Protein AF-A0A164HG79-F1 (afdb_monomer)

Organism: NCBI:txid455432

pLDDT: mean 76.07, std 15.93, range [37.47, 93.75]

Secondary structure (DSSP, 8-state):
--EEEEEEES--SSSSEEEEEEEEEEEEETTEEEEEEEEEEEPP-SS---EEEEEEE-TTSPBPTTGGGS-SEEEE-S---SS-HHHHHHHHHHHHHHTTEEE--GGGS---------

Structure (mmCIF, N/CA/C/O backbone):
data_AF-A0A164HG79-F1
#
_entry.id   AF-A0A164HG79-F1
#
loop_
_atom_site.group_PDB
_atom_site.id
_atom_site.type_symbol
_atom_site.label_atom_id
_atom_site.label_alt_id
_atom_site.label_comp_id
_atom_site.label_asym_id
_atom_site.label_entity_id
_atom_site.label_seq_id
_atom_site.pdbx_PDB_ins_code
_atom_site.Cartn_x
_atom_site.Cartn_y
_atom_site.Cartn_z
_atom_site.occupancy
_atom_site.B_iso_or_equiv
_atom_site.auth_seq_id
_atom_site.auth_comp_id
_atom_site.auth_asym_id
_atom_site.auth_atom_id
_atom_site.pdbx_PDB_model_num
ATOM 1 N N . MET A 1 1 ? -7.857 -17.147 11.987 1.00 54.38 1 MET A N 1
ATOM 2 C CA . MET A 1 1 ? -8.438 -16.601 10.740 1.00 54.38 1 MET A CA 1
ATOM 3 C C . MET A 1 1 ? -7.352 -15.801 10.044 1.00 54.38 1 MET A C 1
ATOM 5 O O . MET A 1 1 ? -6.593 -15.145 10.745 1.00 54.38 1 MET A O 1
ATOM 9 N N . ALA A 1 2 ? -7.210 -15.900 8.721 1.00 65.44 2 ALA A N 1
ATOM 10 C CA . ALA A 1 2 ? -6.283 -15.032 7.994 1.00 65.44 2 ALA A CA 1
ATOM 11 C C . ALA A 1 2 ? -6.841 -13.601 7.999 1.00 65.44 2 ALA A C 1
ATOM 13 O O . ALA A 1 2 ? -8.026 -13.419 7.718 1.00 65.44 2 ALA A O 1
ATOM 14 N N . LYS A 1 3 ? -6.020 -12.602 8.339 1.00 88.56 3 LYS A N 1
ATOM 15 C CA . LYS A 1 3 ? -6.438 -11.196 8.275 1.00 88.56 3 LYS A CA 1
ATOM 16 C C . LYS A 1 3 ? -6.576 -10.802 6.810 1.00 88.56 3 LYS A C 1
ATOM 18 O O . LYS A 1 3 ? -5.730 -11.176 6.001 1.00 88.56 3 LYS A O 1
ATOM 23 N N . VAL A 1 4 ? -7.629 -10.078 6.453 1.00 91.19 4 VAL A N 1
ATOM 24 C CA . VAL A 1 4 ? -7.920 -9.723 5.054 1.00 91.19 4 VAL A CA 1
ATOM 25 C C . VAL A 1 4 ? -7.671 -8.237 4.834 1.00 91.19 4 VAL A C 1
ATOM 27 O O . VAL A 1 4 ? -7.981 -7.422 5.702 1.00 91.19 4 VAL A O 1
ATOM 30 N N . ALA A 1 5 ? -7.115 -7.892 3.678 1.00 91.75 5 ALA A N 1
ATOM 31 C CA . ALA A 1 5 ? -7.028 -6.523 3.190 1.00 91.75 5 ALA A CA 1
ATOM 32 C C . ALA A 1 5 ? -7.781 -6.406 1.859 1.00 91.75 5 ALA A C 1
ATOM 34 O O . ALA A 1 5 ? -7.612 -7.243 0.971 1.00 91.75 5 ALA A O 1
ATOM 35 N N . THR A 1 6 ? -8.605 -5.372 1.717 1.00 92.38 6 THR A N 1
ATOM 36 C CA . THR A 1 6 ? -9.418 -5.119 0.518 1.00 92.38 6 THR A CA 1
ATOM 37 C C . THR A 1 6 ? -9.050 -3.781 -0.091 1.00 92.38 6 THR A C 1
ATOM 39 O O . THR A 1 6 ? -8.822 -2.823 0.652 1.00 92.38 6 THR A O 1
ATOM 42 N N . VAL A 1 7 ? -9.040 -3.677 -1.420 1.00 93.00 7 VAL A N 1
ATOM 43 C CA . VAL A 1 7 ? -8.831 -2.379 -2.071 1.00 93.00 7 VAL A CA 1
ATOM 44 C C . VAL A 1 7 ? -9.957 -1.427 -1.669 1.00 93.00 7 VAL A C 1
ATOM 46 O O . VAL A 1 7 ? -11.133 -1.780 -1.697 1.00 93.00 7 VAL A O 1
ATOM 49 N N . HIS A 1 8 ? -9.572 -0.232 -1.238 1.00 92.25 8 HIS A N 1
ATOM 50 C CA . HIS A 1 8 ? -10.467 0.854 -0.863 1.00 92.25 8 HIS A CA 1
ATOM 51 C C . HIS A 1 8 ? -10.427 1.987 -1.891 1.00 92.25 8 HIS A C 1
ATOM 53 O O . HIS A 1 8 ? -11.472 2.511 -2.264 1.00 92.25 8 HIS A O 1
ATOM 59 N N . ILE A 1 9 ? -9.229 2.331 -2.377 1.00 90.94 9 ILE A N 1
ATOM 60 C CA . ILE A 1 9 ? -9.013 3.309 -3.449 1.00 90.94 9 ILE A CA 1
ATOM 61 C C . ILE A 1 9 ? -8.059 2.678 -4.466 1.00 90.94 9 ILE A C 1
ATOM 63 O O . ILE A 1 9 ? -6.910 2.377 -4.138 1.00 90.94 9 ILE A O 1
ATOM 67 N N . GLU A 1 10 ? -8.551 2.483 -5.691 1.00 88.31 10 GLU A N 1
ATOM 68 C CA . GLU A 1 10 ? -7.828 1.821 -6.792 1.00 88.31 10 GLU A CA 1
ATOM 69 C C . GLU A 1 10 ? -6.714 2.678 -7.400 1.00 88.31 10 GLU A C 1
ATOM 71 O O . GLU A 1 10 ? -5.719 2.148 -7.892 1.00 88.31 10 GLU A O 1
ATOM 76 N N . HIS A 1 11 ? -6.871 4.002 -7.378 1.00 84.06 11 HIS A N 1
ATOM 77 C CA . HIS A 1 11 ? -5.925 4.922 -7.995 1.00 84.06 11 HIS A CA 1
ATOM 78 C C . HIS A 1 11 ? -5.644 6.099 -7.076 1.00 84.06 11 HIS A C 1
ATOM 80 O O . HIS A 1 11 ? -6.549 6.828 -6.671 1.00 84.06 11 HIS A O 1
ATOM 86 N N . MET A 1 12 ? -4.366 6.301 -6.785 1.00 80.31 12 MET A N 1
ATOM 87 C CA . MET A 1 12 ? -3.874 7.457 -6.057 1.00 80.31 12 MET A CA 1
ATOM 88 C C . MET A 1 12 ? -2.947 8.295 -6.924 1.00 80.31 12 MET A C 1
ATOM 90 O O . MET A 1 12 ? -2.169 7.762 -7.709 1.00 80.31 12 MET A O 1
ATOM 94 N N . ASN A 1 13 ? -2.974 9.610 -6.713 1.00 71.94 13 ASN A N 1
ATOM 95 C CA . ASN A 1 13 ? -2.041 10.531 -7.353 1.00 71.94 13 ASN A CA 1
ATOM 96 C C . ASN A 1 13 ? -0.694 10.555 -6.601 1.00 71.94 13 ASN A C 1
ATOM 98 O O . ASN A 1 13 ? -0.329 11.546 -5.970 1.00 71.94 13 ASN A O 1
ATOM 102 N N . LEU A 1 14 ? 0.002 9.418 -6.606 1.00 71.69 14 LEU A N 1
ATOM 103 C CA . LEU A 1 14 ? 1.362 9.239 -6.095 1.00 71.69 14 LEU A CA 1
ATOM 104 C C . LEU A 1 14 ? 2.261 8.739 -7.231 1.00 71.69 14 LEU A C 1
ATOM 106 O O . LEU A 1 14 ? 1.779 8.169 -8.203 1.00 71.69 14 LEU A O 1
ATOM 110 N N . ILE A 1 15 ? 3.573 8.958 -7.119 1.00 67.38 15 ILE A N 1
ATOM 111 C CA . ILE A 1 15 ? 4.533 8.460 -8.114 1.00 67.38 15 ILE A CA 1
ATOM 112 C C . ILE A 1 15 ? 4.529 6.924 -8.096 1.00 67.38 15 ILE A C 1
ATOM 114 O O . ILE A 1 15 ? 4.747 6.320 -7.045 1.00 67.38 15 ILE A O 1
ATOM 118 N N . GLY A 1 16 ? 4.334 6.317 -9.270 1.00 73.69 16 GLY A N 1
ATOM 119 C CA . GLY A 1 16 ? 4.244 4.866 -9.445 1.00 73.69 16 GLY A CA 1
ATOM 120 C C . GLY A 1 16 ? 2.832 4.322 -9.216 1.00 73.69 16 GLY A C 1
ATOM 121 O O . GLY A 1 16 ? 1.851 5.061 -9.254 1.00 73.69 16 GLY A O 1
ATOM 122 N N . HIS A 1 17 ? 2.714 3.013 -8.987 1.00 83.50 17 HIS A N 1
ATOM 123 C CA . HIS A 1 17 ? 1.418 2.394 -8.701 1.00 83.50 17 HIS A CA 1
ATOM 124 C C . HIS A 1 17 ? 1.135 2.447 -7.204 1.00 83.50 17 HIS A C 1
ATOM 126 O O . HIS A 1 17 ? 1.857 1.845 -6.409 1.00 83.50 17 HIS A O 1
ATOM 132 N N . ALA A 1 18 ? 0.053 3.109 -6.810 1.00 88.88 18 ALA A N 1
ATOM 133 C CA . ALA A 1 18 ? -0.358 3.200 -5.417 1.00 88.88 18 ALA A CA 1
ATOM 134 C C . ALA A 1 18 ? -1.853 2.929 -5.254 1.00 88.88 18 ALA A C 1
ATOM 136 O O . ALA A 1 18 ? -2.677 3.468 -5.996 1.00 88.88 18 ALA A O 1
ATOM 137 N N . LYS A 1 19 ? -2.176 2.115 -4.247 1.00 91.44 19 LYS A N 1
ATOM 138 C CA . LYS A 1 19 ? -3.542 1.771 -3.845 1.00 91.44 19 LYS A CA 1
ATOM 139 C C . LYS A 1 19 ? -3.705 1.941 -2.348 1.00 91.44 19 LYS A C 1
ATOM 141 O O . LYS A 1 19 ? -2.773 1.669 -1.586 1.00 91.44 19 LYS A O 1
ATOM 146 N N . VAL A 1 20 ? -4.905 2.329 -1.929 1.00 92.25 20 VAL A N 1
ATOM 147 C CA . VAL A 1 20 ? -5.295 2.273 -0.517 1.00 92.25 20 VAL A CA 1
ATOM 148 C C . VAL A 1 20 ? -6.007 0.962 -0.271 1.00 92.25 20 VAL A C 1
ATOM 150 O O . VAL A 1 20 ? -6.951 0.624 -0.983 1.00 92.25 20 VAL A O 1
ATOM 153 N N . PHE A 1 21 ? -5.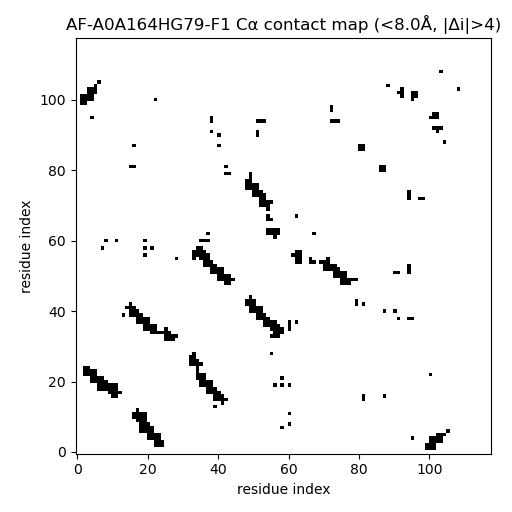593 0.255 0.769 1.00 92.75 21 PHE A N 1
ATOM 154 C CA . PHE A 1 21 ? -6.243 -0.945 1.260 1.00 92.75 21 PHE A CA 1
ATOM 155 C C . PHE A 1 21 ? -6.870 -0.667 2.615 1.00 92.75 21 PHE A C 1
ATOM 157 O O . PHE A 1 21 ? -6.243 -0.065 3.485 1.00 92.75 21 PHE A O 1
ATOM 164 N N . LYS A 1 22 ? -8.093 -1.150 2.805 1.00 93.75 22 LYS A N 1
ATOM 165 C CA . LYS A 1 22 ? -8.721 -1.270 4.115 1.00 93.75 22 LYS A CA 1
ATOM 166 C C . LYS A 1 22 ? -8.338 -2.612 4.722 1.00 93.75 22 LYS A C 1
ATOM 168 O O . LYS A 1 22 ? -8.435 -3.644 4.060 1.00 93.75 22 LYS A O 1
ATOM 173 N N . LEU A 1 23 ? -7.930 -2.599 5.980 1.00 91.88 23 LEU A N 1
ATOM 174 C CA . LEU A 1 23 ? -7.589 -3.789 6.744 1.00 91.88 23 LEU A CA 1
ATOM 175 C C . LEU A 1 23 ? -8.806 -4.241 7.555 1.00 91.88 23 LEU A C 1
ATOM 177 O O . LEU A 1 23 ? -9.469 -3.426 8.195 1.00 91.88 23 LEU A O 1
ATOM 181 N N . ALA A 1 24 ? -9.109 -5.540 7.527 1.00 91.00 24 ALA A N 1
ATOM 182 C CA . ALA A 1 24 ? -10.223 -6.114 8.287 1.00 91.00 24 ALA A CA 1
ATOM 183 C C . ALA A 1 24 ? -10.015 -5.992 9.805 1.00 91.00 24 ALA A C 1
ATOM 185 O O . ALA A 1 24 ? -10.965 -5.788 10.557 1.00 91.00 24 ALA A O 1
ATOM 186 N N . GLU A 1 25 ? -8.762 -6.086 10.238 1.00 91.38 25 GLU A N 1
ATOM 187 C CA . GLU A 1 25 ? -8.323 -5.773 11.592 1.00 91.38 25 GLU A CA 1
ATOM 188 C C . GLU A 1 25 ? -7.325 -4.617 11.498 1.00 91.38 25 GLU A C 1
ATOM 190 O O . GLU A 1 25 ? -6.473 -4.653 10.611 1.00 91.38 25 GLU A O 1
ATOM 195 N N . PRO A 1 26 ? -7.387 -3.596 12.366 1.00 89.12 26 PRO A N 1
ATOM 196 C CA . PRO A 1 26 ? -6.380 -2.546 12.365 1.00 89.12 26 PRO A CA 1
ATOM 197 C C . PRO A 1 26 ? -4.990 -3.108 12.692 1.00 89.12 26 PRO A C 1
ATOM 199 O O . PRO A 1 26 ? -4.849 -3.949 13.584 1.00 89.12 26 PRO A O 1
ATOM 202 N N . PHE A 1 27 ? -3.956 -2.623 12.005 1.00 85.88 27 PHE A N 1
ATOM 203 C CA . PHE A 1 27 ? -2.573 -2.868 12.416 1.00 85.88 27 PHE A CA 1
ATOM 204 C C . PHE A 1 27 ? -2.108 -1.758 13.358 1.00 85.88 27 PHE A C 1
ATOM 206 O O . PHE A 1 27 ? -2.508 -0.605 13.200 1.00 85.88 27 PHE A O 1
ATOM 213 N N . ASP A 1 28 ? -1.298 -2.108 14.353 1.00 84.69 28 ASP A N 1
ATOM 214 C CA . ASP A 1 28 ? -0.743 -1.124 15.278 1.00 84.69 28 ASP A CA 1
ATOM 215 C C . ASP A 1 28 ? 0.421 -0.371 14.625 1.00 84.69 28 ASP A C 1
ATOM 217 O O . ASP A 1 28 ? 1.338 -0.976 14.064 1.00 84.69 28 ASP A O 1
ATOM 221 N N . VAL A 1 29 ? 0.365 0.954 14.703 1.00 81.81 29 VAL A N 1
ATOM 222 C CA . VAL A 1 29 ? 1.411 1.871 14.259 1.00 81.81 29 VAL A CA 1
ATOM 223 C C . VAL A 1 29 ? 1.791 2.728 15.446 1.00 81.81 29 VAL A C 1
ATOM 225 O O . VAL A 1 29 ? 1.075 3.670 15.778 1.00 81.81 29 VAL A O 1
ATOM 228 N N . ASP A 1 30 ? 2.917 2.418 16.084 1.00 78.94 30 ASP A N 1
ATOM 229 C CA . ASP A 1 30 ? 3.422 3.191 17.222 1.00 78.94 30 ASP A CA 1
ATOM 230 C C . ASP A 1 30 ? 2.356 3.384 18.335 1.00 78.94 30 ASP A C 1
ATOM 232 O O . ASP A 1 30 ? 2.253 4.456 18.933 1.00 78.94 30 ASP A O 1
ATOM 236 N N . GLY A 1 31 ? 1.535 2.358 18.605 1.00 81.31 31 GLY A N 1
ATOM 237 C CA . GLY A 1 31 ? 0.454 2.403 19.595 1.00 81.31 31 GLY A CA 1
ATOM 238 C C . GLY A 1 31 ? -0.874 2.979 19.090 1.00 81.31 31 GLY A C 1
ATOM 239 O O . GLY A 1 31 ? -1.779 3.209 19.897 1.00 81.31 31 GLY A O 1
ATOM 240 N N . GLN A 1 32 ? -1.005 3.256 17.788 1.00 83.00 32 GLN A N 1
ATOM 241 C CA . GLN A 1 32 ? -2.251 3.717 17.174 1.00 83.00 32 GLN A CA 1
ATOM 242 C C . GLN A 1 32 ? -2.827 2.673 16.208 1.00 83.00 32 GLN A C 1
ATOM 244 O O . GLN A 1 32 ? -2.131 2.239 15.287 1.00 83.00 32 GLN A O 1
ATOM 249 N N . PRO A 1 33 ? -4.113 2.297 16.349 1.00 88.38 33 PRO A N 1
ATOM 250 C CA . PRO A 1 33 ? -4.750 1.374 15.423 1.00 88.38 33 PRO A CA 1
ATOM 251 C C . PRO A 1 33 ? -4.972 2.052 14.071 1.00 88.38 33 PRO A C 1
ATOM 253 O O . PRO A 1 33 ? -5.665 3.064 13.962 1.00 88.38 33 PRO A O 1
ATOM 256 N N . CYS A 1 34 ? -4.428 1.456 13.018 1.00 89.44 34 CYS A N 1
ATOM 257 C CA . CYS A 1 34 ? -4.543 1.952 11.660 1.00 89.44 34 CYS A CA 1
ATOM 258 C C . CYS A 1 34 ? -5.345 0.965 10.804 1.00 89.44 34 CYS A C 1
ATOM 260 O O . CYS A 1 34 ? -4.979 -0.197 10.649 1.00 89.44 34 CYS A O 1
ATOM 262 N N . SER A 1 35 ? -6.481 1.421 10.272 1.00 93.00 35 SER A N 1
ATOM 263 C CA . SER A 1 35 ? -7.398 0.581 9.479 1.00 93.00 35 SER A CA 1
ATOM 264 C C . SER A 1 35 ? -7.157 0.674 7.975 1.00 93.00 35 SER A C 1
ATOM 266 O O . SER A 1 35 ? -7.767 -0.078 7.219 1.00 93.00 35 SER A O 1
ATOM 268 N N . TYR A 1 36 ? -6.303 1.597 7.532 1.00 92.56 36 TYR A N 1
ATOM 269 C CA . TYR A 1 36 ? -6.041 1.833 6.120 1.00 92.56 36 TYR A CA 1
ATOM 270 C C . TYR A 1 36 ? -4.547 1.950 5.871 1.00 92.56 36 TYR A C 1
ATOM 272 O O . TYR A 1 36 ? -3.821 2.579 6.635 1.00 92.56 36 TYR A O 1
ATOM 280 N N . VAL A 1 37 ? -4.085 1.369 4.774 1.00 91.56 37 VAL A N 1
ATOM 281 C CA . VAL A 1 37 ? -2.695 1.483 4.342 1.00 91.56 37 VAL A CA 1
ATOM 282 C C . VAL A 1 37 ? -2.621 1.857 2.883 1.00 91.56 37 VAL A C 1
ATOM 284 O O . VAL A 1 37 ? -3.402 1.371 2.072 1.00 91.56 37 VAL A O 1
ATOM 287 N N . ILE A 1 38 ? -1.642 2.679 2.540 1.00 91.06 38 ILE A N 1
ATOM 288 C CA . ILE A 1 38 ? -1.217 2.849 1.157 1.00 91.06 38 ILE A CA 1
ATOM 289 C C . ILE A 1 38 ? -0.142 1.811 0.900 1.00 91.06 38 ILE A C 1
ATOM 291 O O . ILE A 1 38 ? 0.875 1.809 1.594 1.00 91.06 38 ILE A O 1
ATOM 295 N N . VAL A 1 39 ? -0.340 0.971 -0.111 1.00 90.19 39 VAL A N 1
ATOM 296 C CA . VAL A 1 39 ? 0.767 0.222 -0.702 1.00 90.19 39 VAL A CA 1
ATOM 297 C C . VAL A 1 39 ? 1.165 0.941 -1.976 1.00 90.19 39 VAL A C 1
ATOM 299 O O . VAL A 1 39 ? 0.336 1.134 -2.866 1.00 90.19 39 VAL A O 1
ATOM 302 N N . TRP A 1 40 ? 2.423 1.360 -2.048 1.00 87.69 40 TRP A N 1
ATOM 303 C CA . TRP A 1 40 ? 2.972 2.048 -3.209 1.00 87.69 40 TRP A CA 1
ATOM 304 C C . TRP A 1 40 ? 4.136 1.258 -3.792 1.00 87.69 40 TRP A C 1
ATOM 306 O O . TRP A 1 40 ? 4.877 0.599 -3.063 1.00 87.69 40 TRP A O 1
ATOM 316 N N . ILE A 1 41 ? 4.310 1.357 -5.104 1.00 86.31 41 ILE A N 1
ATOM 317 C CA . ILE A 1 41 ? 5.423 0.754 -5.823 1.00 86.31 41 ILE A CA 1
ATOM 318 C C . ILE A 1 41 ? 6.249 1.882 -6.425 1.00 86.31 41 ILE A C 1
ATOM 320 O O . ILE A 1 41 ? 5.779 2.614 -7.293 1.00 86.31 41 ILE A O 1
ATOM 324 N N . THR A 1 42 ? 7.472 2.045 -5.931 1.00 81.69 42 THR A N 1
ATOM 325 C CA . THR A 1 42 ? 8.452 2.975 -6.488 1.00 81.69 42 THR A CA 1
ATOM 326 C C . THR A 1 42 ? 9.239 2.259 -7.590 1.00 81.69 42 THR A C 1
ATOM 328 O O . THR A 1 42 ? 9.802 1.194 -7.315 1.00 81.69 42 THR A O 1
ATOM 331 N N . PRO A 1 43 ? 9.291 2.813 -8.815 1.00 77.19 43 PRO A N 1
ATOM 332 C CA . PRO A 1 43 ? 10.140 2.297 -9.886 1.00 77.19 43 PRO A CA 1
ATOM 333 C C . PRO A 1 43 ? 11.616 2.257 -9.486 1.00 77.19 43 PRO A C 1
ATOM 335 O O . PRO A 1 43 ? 12.046 3.009 -8.612 1.00 77.19 43 PRO A O 1
ATOM 338 N N . ALA A 1 44 ? 12.403 1.425 -10.168 1.00 77.25 44 ALA A N 1
ATOM 339 C CA . ALA A 1 44 ? 13.854 1.508 -10.060 1.00 77.25 44 ALA A CA 1
ATOM 340 C C . ALA A 1 44 ? 14.351 2.838 -10.651 1.00 77.25 44 ALA A C 1
ATOM 342 O O . ALA A 1 44 ? 13.834 3.307 -11.668 1.00 77.25 44 ALA A O 1
ATOM 343 N N . ASP A 1 45 ? 15.376 3.417 -10.036 1.00 76.62 45 ASP A N 1
ATOM 344 C CA . ASP A 1 45 ? 16.118 4.558 -10.561 1.00 76.62 45 ASP A CA 1
ATOM 345 C C . ASP A 1 45 ? 17.628 4.249 -10.608 1.00 76.62 45 ASP A C 1
ATOM 347 O O . ASP A 1 45 ? 18.058 3.123 -10.362 1.00 76.62 45 ASP A O 1
ATOM 351 N N . HIS A 1 46 ? 18.457 5.234 -10.966 1.00 72.12 46 HIS A N 1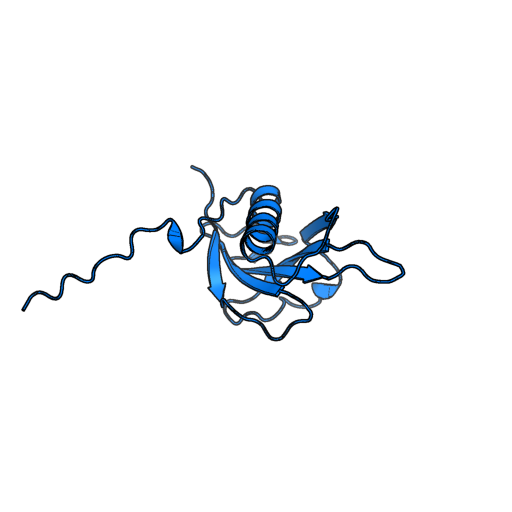
ATOM 352 C CA . HIS A 1 46 ? 19.906 5.034 -11.123 1.00 72.12 46 HIS A CA 1
ATOM 353 C C . HIS A 1 46 ? 20.625 4.604 -9.830 1.00 72.12 46 HIS A C 1
ATOM 355 O O . HIS A 1 46 ? 21.736 4.081 -9.900 1.00 72.12 46 HIS A O 1
ATOM 361 N N . PHE A 1 47 ? 20.025 4.835 -8.661 1.00 78.56 47 PHE A N 1
ATOM 362 C CA . PHE A 1 47 ? 20.633 4.592 -7.353 1.00 78.56 47 PHE A CA 1
ATOM 363 C C . PHE A 1 47 ? 19.800 3.665 -6.460 1.00 78.56 47 PHE A C 1
ATOM 365 O O . PHE A 1 47 ? 20.240 3.326 -5.360 1.00 78.56 47 PHE A O 1
ATOM 372 N N . GLN A 1 48 ? 18.602 3.273 -6.893 1.00 72.81 48 GLN A N 1
ATOM 373 C CA . GLN A 1 48 ? 17.646 2.515 -6.099 1.00 72.81 48 GLN A CA 1
ATOM 374 C C . GLN A 1 48 ? 16.981 1.430 -6.938 1.00 72.81 48 GLN A C 1
ATOM 376 O O . GLN A 1 48 ? 16.420 1.684 -8.000 1.00 72.81 48 GLN A O 1
ATOM 381 N N . ASN A 1 49 ? 16.976 0.210 -6.404 1.00 77.75 49 ASN A N 1
ATOM 382 C CA . ASN A 1 49 ? 16.125 -0.848 -6.933 1.00 77.75 49 ASN A CA 1
ATOM 383 C C . ASN A 1 49 ? 14.654 -0.485 -6.726 1.00 77.75 49 ASN A C 1
ATOM 385 O O . ASN A 1 49 ? 14.301 0.197 -5.755 1.00 77.75 49 ASN A O 1
ATOM 389 N N . ALA A 1 50 ? 13.804 -1.011 -7.604 1.00 79.94 50 ALA A N 1
ATOM 390 C CA . ALA A 1 50 ? 12.364 -0.911 -7.455 1.00 79.94 50 ALA A CA 1
ATOM 391 C C . ALA A 1 50 ? 11.913 -1.492 -6.113 1.00 79.94 50 ALA A C 1
ATOM 393 O O . ALA A 1 50 ? 12.522 -2.424 -5.582 1.00 79.94 50 ALA A O 1
ATOM 394 N N . GLN A 1 51 ? 10.858 -0.917 -5.547 1.00 83.81 51 GLN A N 1
ATOM 395 C CA . GLN A 1 51 ? 10.461 -1.179 -4.170 1.00 83.81 51 GLN A CA 1
ATOM 396 C C . GLN A 1 51 ? 8.949 -1.118 -3.998 1.00 83.81 51 GLN A C 1
ATOM 398 O O . GLN A 1 51 ? 8.318 -0.165 -4.445 1.00 83.81 51 GLN A O 1
ATOM 403 N N . ALA A 1 52 ? 8.384 -2.076 -3.265 1.00 86.19 52 ALA A N 1
ATOM 404 C CA . ALA A 1 52 ? 7.036 -1.969 -2.718 1.00 86.19 52 ALA A CA 1
ATOM 405 C C . ALA A 1 52 ? 7.117 -1.512 -1.255 1.00 86.19 52 ALA A C 1
ATOM 407 O O . ALA A 1 52 ? 7.871 -2.086 -0.467 1.00 86.19 52 ALA A O 1
ATOM 408 N N . GLY A 1 53 ? 6.364 -0.475 -0.894 1.00 86.06 53 GLY A N 1
ATOM 409 C CA . GLY A 1 53 ? 6.331 0.100 0.448 1.00 86.06 53 GLY A CA 1
ATOM 410 C C . GLY A 1 53 ? 4.916 0.203 1.000 1.00 86.06 53 GLY A C 1
ATOM 411 O O . GLY A 1 53 ? 3.959 0.335 0.237 1.00 86.06 53 GLY A O 1
ATOM 412 N N . VAL A 1 54 ? 4.789 0.174 2.331 1.00 87.88 54 VAL A N 1
ATOM 413 C CA . VAL A 1 54 ? 3.505 0.371 3.022 1.00 87.88 54 VAL A CA 1
ATOM 414 C C . VAL A 1 54 ? 3.550 1.581 3.963 1.00 87.88 54 VAL A C 1
ATOM 416 O O . VAL A 1 54 ? 4.472 1.690 4.778 1.00 87.88 54 VAL A O 1
ATOM 419 N N . ILE A 1 55 ? 2.567 2.490 3.861 1.00 87.44 55 ILE A N 1
ATOM 420 C CA . ILE A 1 55 ? 2.364 3.619 4.798 1.00 87.44 55 ILE A CA 1
ATOM 421 C C . ILE A 1 55 ? 1.008 3.492 5.484 1.00 87.44 55 ILE A C 1
ATOM 423 O O . ILE A 1 55 ? 0.013 3.241 4.801 1.00 87.44 55 ILE A O 1
ATOM 4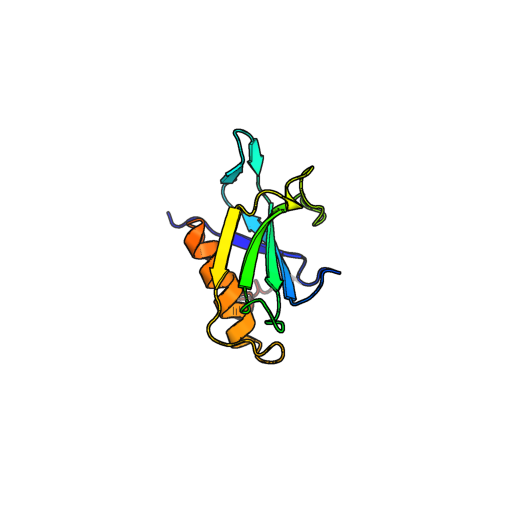27 N N . PRO A 1 56 ? 0.937 3.767 6.794 1.00 88.81 56 PRO A N 1
ATOM 428 C CA . PRO A 1 56 ? -0.312 4.109 7.463 1.00 88.81 56 PRO A CA 1
ATOM 429 C C . PRO A 1 56 ? -1.068 5.235 6.739 1.00 88.81 56 PRO A C 1
ATOM 431 O O . PRO A 1 56 ? -0.496 6.280 6.411 1.00 88.81 56 PRO A O 1
ATOM 434 N N . ALA A 1 57 ? -2.366 5.054 6.529 1.00 89.12 57 ALA A N 1
ATOM 435 C CA . ALA A 1 57 ? -3.202 6.016 5.827 1.00 89.12 57 ALA A CA 1
ATOM 436 C C . ALA A 1 57 ? -4.543 6.243 6.524 1.00 89.12 57 ALA A C 1
ATOM 438 O O . ALA A 1 57 ? -4.982 5.470 7.376 1.00 89.12 57 ALA A O 1
ATOM 439 N N . THR A 1 58 ? -5.197 7.337 6.158 1.00 88.50 58 THR A N 1
ATOM 440 C CA . THR A 1 58 ? -6.612 7.562 6.437 1.00 88.50 58 THR A CA 1
ATOM 441 C C . THR A 1 58 ? -7.470 6.863 5.382 1.00 88.50 58 THR A C 1
ATOM 443 O O . THR A 1 58 ? -6.973 6.440 4.336 1.00 88.50 58 THR A O 1
ATOM 446 N N . GLU A 1 59 ? -8.779 6.791 5.623 1.00 88.25 59 GLU A N 1
ATOM 447 C CA . GLU A 1 59 ? -9.750 6.308 4.628 1.00 88.25 59 GLU A CA 1
ATOM 448 C C . GLU A 1 59 ? -9.675 7.089 3.302 1.00 88.25 59 GLU A C 1
ATOM 450 O O . GLU A 1 59 ? -9.831 6.527 2.229 1.00 88.25 59 GLU A O 1
ATOM 455 N N . TRP A 1 60 ? -9.312 8.371 3.353 1.00 87.00 60 TRP A N 1
ATOM 456 C CA . TRP A 1 60 ? -9.204 9.240 2.179 1.00 87.00 60 TRP A CA 1
ATOM 457 C C . TRP A 1 60 ? -7.900 9.055 1.386 1.00 87.00 60 TRP A C 1
ATOM 459 O O . TRP A 1 60 ? -7.660 9.780 0.423 1.00 87.00 60 TRP A O 1
ATOM 469 N N . GLY A 1 61 ? -7.026 8.131 1.800 1.00 79.06 61 GLY A N 1
ATOM 470 C CA . GLY A 1 61 ? -5.704 7.954 1.197 1.00 79.06 61 GLY A CA 1
ATOM 471 C C . GLY A 1 61 ? -4.699 9.039 1.584 1.00 79.06 61 GLY A C 1
ATOM 472 O O . GLY A 1 61 ? -3.665 9.187 0.937 1.00 79.06 61 GLY A O 1
ATOM 473 N N . THR A 1 62 ? -4.961 9.801 2.648 1.00 82.69 62 THR A N 1
ATOM 474 C CA . THR A 1 62 ? -3.969 10.728 3.201 1.00 82.69 62 THR A CA 1
ATOM 475 C C . THR A 1 62 ? -3.008 9.952 4.087 1.00 82.69 62 THR A C 1
ATOM 477 O O . THR A 1 62 ? -3.437 9.186 4.948 1.00 82.69 62 THR A O 1
ATOM 480 N N . VAL A 1 63 ? -1.703 10.170 3.922 1.00 80.38 63 VAL A N 1
ATOM 481 C CA . VAL A 1 63 ? -0.697 9.619 4.838 1.00 80.38 63 VAL A CA 1
ATOM 482 C C . VAL A 1 63 ? -0.980 10.117 6.256 1.00 80.38 63 VAL A C 1
ATOM 484 O O . VAL A 1 63 ? -1.071 11.326 6.483 1.00 80.38 63 VAL A O 1
ATOM 487 N N . LEU A 1 64 ? -1.111 9.198 7.215 1.00 66.56 64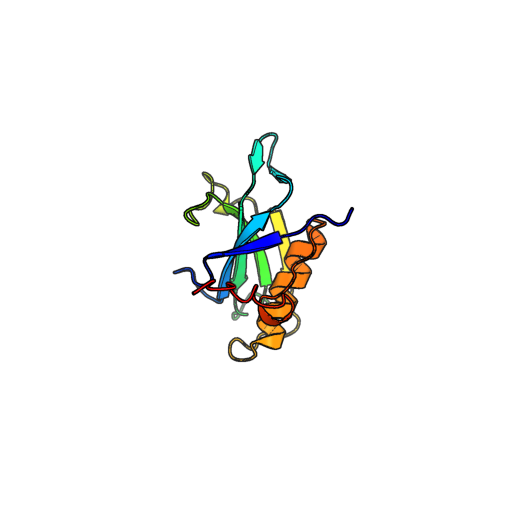 LEU A N 1
ATOM 488 C CA . LEU A 1 64 ? -1.221 9.573 8.625 1.00 66.56 64 LEU A CA 1
ATOM 489 C C . LEU A 1 64 ? 0.069 10.304 9.048 1.00 66.56 64 LEU A C 1
ATOM 491 O O . LEU A 1 64 ? 1.161 9.974 8.586 1.00 66.56 64 LEU A O 1
ATOM 49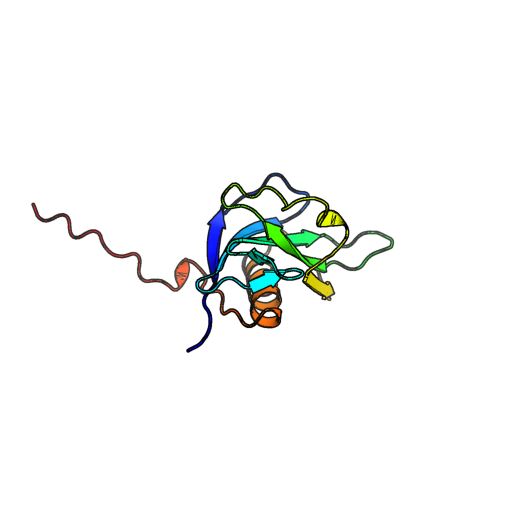5 N N . GLY A 1 65 ? -0.066 11.353 9.865 1.00 55.06 65 GLY A N 1
ATOM 496 C CA . GLY A 1 65 ? 0.923 12.427 10.054 1.00 55.06 65 GLY A CA 1
ATOM 497 C C . GLY A 1 65 ? 2.403 12.015 10.098 1.00 55.06 65 GLY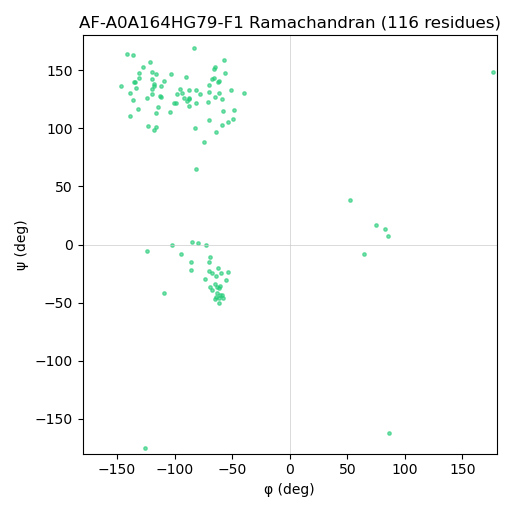 A C 1
ATOM 498 O O . GLY A 1 65 ? 2.796 11.117 10.825 1.00 55.06 65 GLY A O 1
ATOM 499 N N . GLY A 1 66 ? 3.261 12.693 9.324 1.00 53.97 66 GLY A N 1
ATOM 500 C CA . GLY A 1 66 ? 4.726 12.528 9.369 1.00 53.97 66 GLY A CA 1
ATOM 501 C C . GLY A 1 66 ? 5.284 11.149 8.964 1.00 53.97 66 GLY A C 1
ATOM 502 O O . GLY A 1 66 ? 6.500 11.023 8.786 1.00 53.97 66 GLY A O 1
ATOM 503 N N . HIS A 1 67 ? 4.436 10.133 8.756 1.00 54.47 67 HIS A N 1
ATOM 504 C CA . HIS A 1 67 ? 4.834 8.741 8.518 1.00 54.47 67 HIS A CA 1
ATOM 505 C C . HIS A 1 67 ? 5.444 8.480 7.132 1.00 54.47 67 HIS A C 1
ATOM 507 O O . HIS A 1 67 ? 5.952 7.390 6.896 1.00 54.47 67 HIS A O 1
ATOM 513 N N . LEU A 1 68 ? 5.571 9.493 6.262 1.00 51.62 68 LEU A N 1
ATOM 514 C CA . LEU A 1 68 ? 6.475 9.419 5.099 1.00 51.62 68 LEU A CA 1
ATOM 515 C C . LEU A 1 68 ? 7.921 9.054 5.504 1.00 51.62 68 LEU A C 1
ATOM 517 O O . LEU A 1 68 ? 8.672 8.516 4.693 1.00 51.62 68 LEU A O 1
ATOM 521 N N . ARG A 1 69 ? 8.309 9.324 6.762 1.00 48.38 69 ARG A N 1
ATOM 522 C CA . ARG A 1 69 ? 9.628 8.984 7.322 1.00 48.38 69 ARG A CA 1
ATOM 523 C C . ARG A 1 69 ? 9.730 7.563 7.891 1.00 48.38 69 ARG A C 1
ATOM 525 O O . ARG A 1 69 ? 10.843 7.061 8.013 1.00 48.38 69 ARG A O 1
ATOM 532 N N . ARG A 1 70 ? 8.612 6.924 8.259 1.00 48.50 70 ARG A N 1
ATOM 533 C CA . ARG A 1 70 ? 8.571 5.574 8.853 1.00 48.50 70 ARG A CA 1
ATOM 534 C C . ARG A 1 70 ? 7.784 4.649 7.933 1.00 48.50 70 ARG A C 1
ATOM 536 O O . ARG A 1 70 ? 6.559 4.643 7.941 1.00 48.50 70 ARG A O 1
ATOM 543 N N . ARG A 1 71 ? 8.509 3.883 7.120 1.00 60.78 71 ARG A N 1
ATOM 544 C CA . ARG A 1 71 ? 7.930 2.903 6.194 1.00 60.78 71 ARG A CA 1
ATOM 545 C C . ARG A 1 71 ? 7.623 1.633 6.993 1.00 60.78 71 ARG A C 1
ATOM 547 O O . ARG A 1 71 ? 8.536 1.087 7.605 1.00 60.78 71 ARG A O 1
ATOM 554 N N . ALA A 1 72 ? 6.365 1.187 7.015 1.00 56.94 72 ALA A N 1
ATOM 555 C CA . ALA A 1 72 ? 5.933 0.026 7.812 1.00 56.94 72 ALA A CA 1
ATOM 556 C C . ALA A 1 72 ? 6.491 -1.310 7.278 1.00 56.94 72 ALA A C 1
ATOM 558 O O . ALA A 1 72 ? 6.431 -2.339 7.942 1.00 56.94 72 ALA A O 1
ATOM 559 N N . GLY A 1 73 ? 7.071 -1.279 6.084 1.00 61.66 73 GLY A N 1
ATOM 560 C CA . GLY A 1 73 ? 7.780 -2.377 5.457 1.00 61.66 73 GLY A CA 1
ATOM 561 C C . GLY A 1 73 ? 8.211 -1.947 4.065 1.00 61.66 73 GLY A C 1
ATOM 562 O O . GLY A 1 73 ? 7.543 -1.120 3.435 1.00 61.66 73 GLY A O 1
ATOM 563 N N . MET A 1 74 ? 9.342 -2.474 3.608 1.00 64.94 74 MET A N 1
ATOM 564 C CA . MET A 1 74 ? 9.787 -2.333 2.230 1.00 64.94 74 MET A CA 1
ATOM 565 C C . MET A 1 74 ? 10.288 -3.664 1.713 1.00 64.94 74 MET A C 1
ATOM 567 O O . MET A 1 74 ? 11.007 -4.376 2.415 1.00 64.94 74 MET A O 1
ATOM 571 N N . THR A 1 75 ? 9.956 -3.963 0.468 1.00 71.81 75 THR A N 1
ATOM 572 C CA . THR A 1 75 ? 10.481 -5.128 -0.236 1.00 71.81 75 THR A CA 1
ATOM 573 C C . THR A 1 75 ? 11.143 -4.653 -1.513 1.00 71.81 75 THR A C 1
ATOM 575 O O . THR A 1 75 ? 10.521 -3.931 -2.293 1.00 71.81 75 THR A O 1
ATOM 578 N N . LEU A 1 76 ? 12.409 -5.033 -1.698 1.00 73.38 76 LEU A N 1
ATOM 579 C CA . LEU A 1 76 ? 13.102 -4.838 -2.965 1.00 73.38 76 LEU A CA 1
ATOM 580 C C . LEU A 1 76 ? 12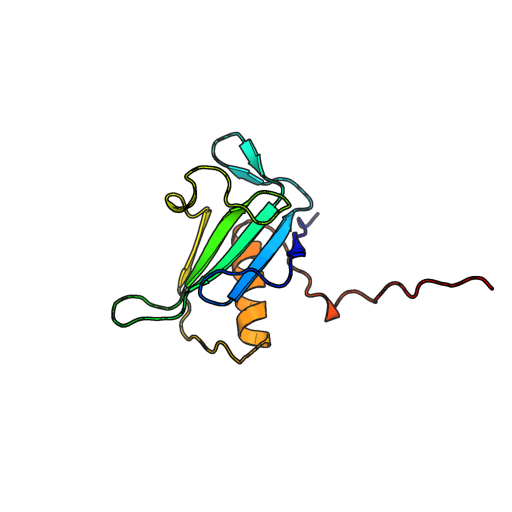.466 -5.737 -4.024 1.00 73.38 76 LEU A C 1
ATOM 582 O O . LEU A 1 76 ? 12.082 -6.870 -3.740 1.00 73.38 76 LEU A O 1
ATOM 586 N N . LEU A 1 77 ? 12.369 -5.209 -5.230 1.00 72.56 77 LEU A N 1
ATOM 587 C CA . LEU A 1 77 ? 11.814 -5.875 -6.389 1.00 72.56 77 LEU A CA 1
ATOM 588 C C . LEU A 1 77 ? 12.949 -6.140 -7.384 1.00 72.56 77 LEU A C 1
ATOM 590 O O . LEU A 1 77 ? 13.680 -5.217 -7.742 1.00 72.56 77 LEU A O 1
ATOM 594 N N . ASP A 1 78 ? 13.095 -7.394 -7.820 1.00 64.62 78 ASP A N 1
ATOM 595 C CA . ASP A 1 78 ? 14.168 -7.814 -8.739 1.00 64.62 78 ASP A CA 1
ATOM 596 C C . ASP A 1 78 ? 13.976 -7.269 -10.166 1.00 64.62 78 ASP A C 1
ATOM 598 O O . ASP A 1 78 ? 14.931 -7.131 -10.928 1.00 64.62 78 ASP A O 1
ATOM 602 N N . CYS A 1 79 ? 12.742 -6.921 -10.531 1.00 62.16 79 CYS A N 1
ATOM 603 C CA . CYS A 1 79 ? 12.400 -6.237 -11.773 1.00 62.16 79 CYS A CA 1
ATOM 604 C C . CYS A 1 79 ? 11.287 -5.205 -11.529 1.00 62.16 79 CYS A C 1
ATOM 606 O O . CYS A 1 79 ? 10.635 -5.210 -10.488 1.00 62.16 79 CYS A O 1
ATOM 608 N N . TYR A 1 80 ? 11.062 -4.274 -12.453 1.00 65.88 80 TYR A N 1
ATOM 609 C CA . TYR A 1 80 ? 9.879 -3.412 -12.422 1.00 65.88 80 TYR A CA 1
ATOM 610 C C . TYR A 1 80 ? 9.340 -3.260 -13.830 1.00 65.88 80 TYR A C 1
ATOM 612 O O . TYR A 1 80 ? 9.972 -2.628 -14.673 1.00 65.88 80 TYR A O 1
ATOM 620 N N . ASP A 1 81 ? 8.180 -3.864 -14.055 1.00 72.12 81 ASP A N 1
ATOM 621 C CA . ASP A 1 81 ? 7.376 -3.669 -15.249 1.00 72.12 81 ASP A CA 1
ATOM 622 C C . ASP A 1 81 ? 6.048 -3.021 -14.813 1.00 72.12 81 ASP A C 1
ATOM 624 O O . ASP A 1 81 ? 5.206 -3.710 -14.229 1.00 72.12 81 ASP A O 1
ATOM 628 N N . PRO A 1 82 ? 5.884 -1.696 -14.996 1.00 68.06 82 PRO A N 1
ATOM 629 C CA . PRO A 1 82 ? 4.671 -0.981 -14.594 1.00 68.06 82 PRO A CA 1
ATOM 630 C C . PRO A 1 82 ? 3.445 -1.374 -15.427 1.00 68.06 82 PRO A C 1
ATOM 632 O O . PRO A 1 82 ? 2.313 -1.254 -14.961 1.00 68.06 82 PRO A O 1
ATOM 635 N N . ASP A 1 83 ? 3.656 -1.855 -16.650 1.00 77.06 83 ASP A N 1
ATOM 636 C CA . ASP A 1 83 ? 2.570 -2.185 -17.570 1.00 77.06 83 ASP A CA 1
ATOM 637 C C . ASP A 1 83 ? 2.053 -3.616 -17.336 1.00 77.06 83 ASP A C 1
ATOM 639 O O . ASP A 1 83 ? 0.943 -3.977 -17.741 1.00 77.06 83 ASP A O 1
ATOM 643 N N . ASN A 1 84 ? 2.818 -4.433 -16.606 1.00 82.94 84 ASN A N 1
ATOM 644 C CA . ASN A 1 84 ? 2.424 -5.775 -16.211 1.00 82.94 84 ASN A CA 1
ATOM 645 C C . ASN A 1 84 ? 1.532 -5.756 -14.959 1.00 82.94 84 ASN A C 1
ATOM 647 O O . ASN A 1 84 ? 1.986 -5.690 -13.814 1.00 82.94 84 ASN A O 1
ATOM 651 N N . THR A 1 85 ? 0.225 -5.875 -15.190 1.00 80.12 85 THR A N 1
ATOM 652 C CA . THR A 1 85 ? -0.794 -5.851 -14.130 1.00 80.12 85 THR A CA 1
ATOM 653 C C . THR A 1 85 ? -0.630 -6.992 -13.116 1.00 80.12 85 THR A C 1
ATOM 655 O O . THR A 1 85 ? -0.811 -6.769 -11.917 1.00 80.12 85 THR A O 1
ATOM 658 N N . ASP A 1 86 ? -0.239 -8.193 -13.554 1.00 79.81 86 ASP A N 1
ATOM 659 C CA . ASP A 1 86 ? -0.034 -9.342 -12.659 1.00 79.81 86 ASP A CA 1
ATOM 660 C C . ASP A 1 86 ? 1.163 -9.116 -11.736 1.00 79.81 86 ASP A C 1
ATOM 662 O O . ASP A 1 86 ? 1.106 -9.412 -10.540 1.00 79.81 86 ASP A O 1
ATOM 666 N N . TYR A 1 87 ? 2.228 -8.522 -12.276 1.00 80.62 87 TYR A N 1
ATOM 667 C CA . TYR A 1 87 ? 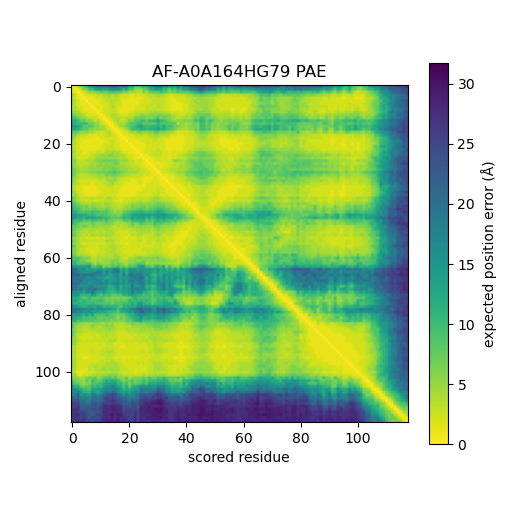3.404 -8.139 -11.509 1.00 80.62 87 TYR A CA 1
ATOM 668 C C . TYR A 1 87 ? 3.064 -7.114 -10.418 1.00 80.62 87 TYR A C 1
ATOM 670 O O . TYR A 1 87 ? 3.377 -7.310 -9.238 1.00 80.62 87 TYR A O 1
ATOM 678 N N . VAL A 1 88 ? 2.357 -6.045 -10.796 1.00 82.19 88 VAL A N 1
ATOM 679 C CA . VAL A 1 88 ? 1.893 -4.994 -9.880 1.00 82.19 88 VAL A CA 1
ATOM 680 C C . VAL A 1 88 ? 0.986 -5.576 -8.785 1.00 82.19 88 VAL A C 1
ATOM 682 O O . VAL A 1 88 ? 1.174 -5.285 -7.601 1.00 82.19 88 VAL A O 1
ATOM 685 N N . ASN A 1 89 ? 0.054 -6.466 -9.141 1.00 85.38 89 ASN A N 1
ATOM 686 C CA . ASN A 1 89 ? -0.798 -7.160 -8.173 1.00 85.38 89 ASN A CA 1
ATOM 687 C C . ASN A 1 89 ? 0.004 -8.066 -7.226 1.00 85.38 89 ASN A C 1
ATOM 689 O O . ASN A 1 89 ? -0.238 -8.051 -6.016 1.00 85.38 89 ASN A O 1
ATOM 693 N N . GLY A 1 90 ? 0.995 -8.800 -7.737 1.00 84.81 90 GLY A N 1
ATOM 694 C CA . GLY A 1 90 ? 1.899 -9.622 -6.930 1.00 84.81 90 GLY A CA 1
ATOM 695 C C . GLY A 1 90 ? 2.699 -8.809 -5.905 1.00 84.81 90 GLY A C 1
ATOM 696 O O . GLY A 1 90 ? 2.885 -9.251 -4.765 1.00 84.81 90 GLY A O 1
ATOM 697 N N . CYS A 1 91 ? 3.100 -7.585 -6.260 1.00 86.06 91 CYS A N 1
ATOM 698 C CA . CYS A 1 91 ? 3.749 -6.650 -5.340 1.00 86.06 91 CYS A CA 1
ATOM 699 C C . CYS A 1 91 ? 2.813 -6.237 -4.192 1.00 86.06 91 CYS A C 1
ATOM 701 O O . CYS A 1 91 ? 3.215 -6.282 -3.026 1.00 86.06 91 CYS A O 1
ATOM 703 N N . TYR A 1 92 ? 1.549 -5.909 -4.493 1.00 88.56 92 TYR A N 1
ATOM 704 C CA . TYR A 1 92 ? 0.545 -5.606 -3.466 1.00 88.56 92 TYR A CA 1
ATOM 705 C C . TYR A 1 92 ? 0.291 -6.789 -2.533 1.00 88.56 92 TYR A C 1
ATOM 707 O O . TYR A 1 92 ? 0.291 -6.623 -1.311 1.00 88.56 92 TYR A O 1
ATOM 715 N N . MET A 1 93 ? 0.132 -7.992 -3.094 1.00 88.06 93 MET A N 1
ATOM 716 C CA . MET A 1 93 ? -0.052 -9.216 -2.311 1.00 88.06 93 MET A CA 1
ATOM 717 C C . MET A 1 93 ? 1.120 -9.450 -1.359 1.00 88.06 93 MET A C 1
ATOM 719 O O . MET A 1 93 ? 0.911 -9.740 -0.183 1.00 88.06 93 MET A O 1
ATOM 723 N N . THR A 1 94 ? 2.350 -9.307 -1.853 1.00 87.00 94 THR A N 1
ATOM 724 C CA . THR A 1 94 ? 3.565 -9.550 -1.068 1.00 87.00 94 THR A CA 1
ATOM 725 C C . THR A 1 94 ? 3.698 -8.548 0.075 1.00 87.00 94 THR A C 1
ATOM 727 O O . THR A 1 94 ? 3.906 -8.956 1.218 1.00 87.00 94 THR A O 1
ATOM 730 N N . ALA A 1 95 ? 3.504 -7.256 -0.201 1.00 88.44 95 ALA A N 1
ATOM 731 C CA . ALA A 1 95 ? 3.586 -6.207 0.812 1.00 88.44 95 ALA A CA 1
ATOM 732 C C . ALA A 1 95 ? 2.546 -6.399 1.933 1.00 88.44 95 ALA A C 1
ATOM 734 O O . ALA A 1 95 ? 2.875 -6.305 3.115 1.00 88.44 95 ALA A O 1
ATOM 735 N N . LEU A 1 96 ? 1.303 -6.745 1.580 1.00 89.06 96 LEU A N 1
ATOM 736 C CA . LEU A 1 96 ? 0.242 -7.014 2.557 1.00 89.06 96 LEU A CA 1
ATOM 737 C C . LEU A 1 96 ? 0.496 -8.307 3.341 1.00 89.06 96 LEU A C 1
ATOM 739 O O . LEU A 1 96 ? 0.274 -8.341 4.553 1.00 89.06 96 LE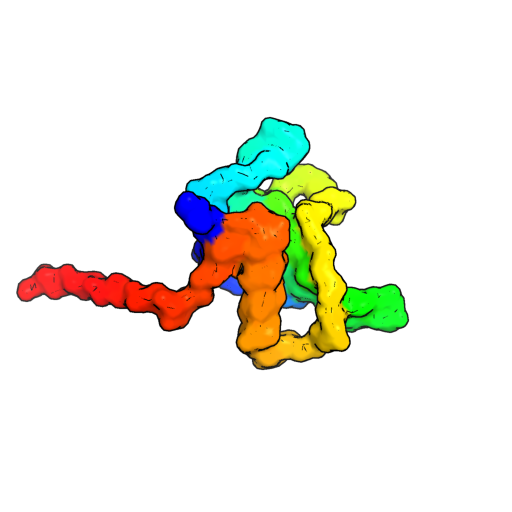U A O 1
ATOM 743 N N . LYS A 1 97 ? 1.051 -9.337 2.692 1.00 88.94 97 LYS A N 1
ATOM 744 C CA . LYS A 1 97 ? 1.438 -10.593 3.347 1.00 88.94 97 LYS A CA 1
ATOM 745 C C . LYS A 1 97 ? 2.527 -10.390 4.394 1.00 88.94 97 LYS A C 1
ATOM 747 O O . LYS A 1 97 ? 2.460 -11.023 5.446 1.00 88.94 97 LYS A O 1
ATOM 752 N N . MET A 1 98 ? 3.483 -9.489 4.159 1.00 85.56 98 MET A N 1
ATOM 753 C CA . MET A 1 98 ? 4.493 -9.129 5.165 1.00 85.56 98 MET A CA 1
ATOM 754 C C . MET A 1 98 ? 3.887 -8.469 6.410 1.00 85.56 98 MET A C 1
ATOM 756 O O . MET A 1 98 ? 4.429 -8.623 7.500 1.00 85.56 98 MET A O 1
ATOM 760 N N . LEU A 1 99 ? 2.736 -7.806 6.275 1.00 84.38 99 LEU A N 1
ATOM 761 C CA . LEU A 1 99 ? 1.957 -7.280 7.401 1.00 84.38 99 LEU A CA 1
ATOM 762 C C . LEU A 1 99 ? 1.008 -8.318 8.031 1.00 84.38 99 LEU A C 1
ATOM 764 O O . LEU A 1 99 ? 0.270 -7.996 8.960 1.00 84.38 99 LEU A O 1
ATOM 768 N N . GLY A 1 100 ? 1.007 -9.561 7.540 1.00 88.31 100 GLY A N 1
ATOM 769 C CA . GLY A 1 100 ? 0.122 -10.629 8.006 1.00 88.31 100 GLY A CA 1
ATOM 770 C C . GLY A 1 100 ? -1.279 -10.613 7.385 1.00 88.31 100 GLY A C 1
ATOM 771 O O . GLY A 1 100 ? -2.161 -11.320 7.878 1.00 88.31 100 GLY A O 1
ATOM 772 N N . TYR A 1 101 ? -1.492 -9.840 6.314 1.00 89.19 101 TYR A N 1
ATOM 773 C CA . TYR A 1 101 ? -2.768 -9.751 5.604 1.00 89.19 101 TYR A CA 1
ATOM 774 C C . TYR A 1 101 ? -2.749 -10.536 4.295 1.00 89.19 101 TYR A C 1
ATOM 776 O O . TYR A 1 101 ? -1.750 -10.613 3.588 1.00 89.19 101 TYR A O 1
ATOM 784 N N . THR A 1 102 ? -3.896 -11.096 3.939 1.00 88.56 102 THR A N 1
ATOM 785 C CA . THR A 1 102 ? -4.145 -11.672 2.622 1.00 88.56 102 THR A CA 1
ATOM 786 C C . THR A 1 102 ? -4.902 -10.651 1.786 1.00 88.56 102 THR A C 1
ATOM 788 O O . THR A 1 102 ? -5.981 -10.203 2.179 1.00 88.56 102 THR A O 1
ATOM 791 N N . TYR A 1 103 ? -4.326 -10.285 0.644 1.00 82.25 103 TYR A N 1
ATOM 792 C CA . TYR A 1 103 ? -5.017 -9.540 -0.400 1.00 82.25 103 TYR A CA 1
ATOM 793 C C . TYR A 1 103 ? -5.716 -10.528 -1.323 1.00 82.25 103 TYR A C 1
ATOM 795 O O . TYR A 1 103 ? -5.078 -11.442 -1.846 1.00 82.25 103 TYR A O 1
ATOM 803 N N . VAL A 1 104 ? -7.017 -10.334 -1.506 1.00 70.69 104 VAL A N 1
ATOM 804 C CA . VAL A 1 104 ? -7.783 -11.022 -2.542 1.00 70.69 104 VAL A CA 1
ATOM 805 C C . VAL A 1 104 ? -8.013 -10.008 -3.656 1.00 70.69 104 VAL A C 1
ATOM 807 O O . VAL A 1 104 ? -8.678 -8.997 -3.403 1.00 70.69 104 VAL A O 1
ATOM 810 N N . PRO A 1 105 ? -7.437 -10.217 -4.849 1.00 63.34 105 PRO A N 1
ATOM 811 C CA . PRO A 1 105 ? -7.660 -9.308 -5.955 1.00 63.34 105 PRO A CA 1
ATOM 812 C C . PRO A 1 105 ? -9.139 -9.347 -6.402 1.00 63.34 105 PRO A C 1
ATOM 814 O O . PRO A 1 105 ? -9.832 -10.345 -6.173 1.00 63.34 105 PRO A O 1
ATOM 817 N N . PRO A 1 106 ? -9.674 -8.233 -6.943 1.00 54.50 106 PRO A N 1
ATOM 818 C CA . PRO A 1 106 ? -11.112 -8.075 -7.180 1.00 54.50 106 PRO A CA 1
ATOM 819 C C . PRO A 1 106 ? -11.722 -9.122 -8.126 1.00 54.50 106 PRO A C 1
ATOM 821 O O . PRO A 1 106 ? -12.910 -9.412 -8.036 1.00 54.50 106 PRO A O 1
ATOM 824 N N . ASP A 1 107 ? -10.915 -9.717 -9.000 1.00 56.84 107 ASP A N 1
ATOM 825 C CA . ASP A 1 107 ? -11.268 -10.791 -9.933 1.00 56.84 107 ASP A CA 1
ATOM 826 C C . ASP A 1 107 ? -11.533 -12.149 -9.254 1.00 56.84 107 ASP A C 1
ATOM 828 O O . ASP A 1 107 ? -12.127 -13.038 -9.863 1.00 56.84 107 ASP A O 1
ATOM 832 N N . GLN A 1 108 ? -11.134 -12.311 -7.989 1.00 48.12 108 GLN A N 1
ATOM 833 C CA . GLN A 1 108 ? -11.315 -13.545 -7.217 1.00 48.12 108 GLN A CA 1
ATOM 834 C C . GLN A 1 108 ? -12.478 -13.487 -6.217 1.00 48.12 108 GLN A C 1
ATOM 836 O O . GLN A 1 108 ? -12.769 -14.487 -5.556 1.00 48.12 108 GLN A O 1
ATOM 841 N N . PHE A 1 109 ? -13.191 -12.360 -6.129 1.00 42.03 109 PHE A N 1
ATOM 842 C CA . PHE A 1 109 ? -14.511 -12.320 -5.505 1.00 42.03 109 PHE A CA 1
ATOM 843 C C . PHE A 1 109 ? -15.577 -12.541 -6.585 1.00 42.03 109 PHE A C 1
ATOM 845 O O . PHE A 1 109 ? -15.602 -11.793 -7.563 1.00 42.03 109 PHE A O 1
ATOM 852 N N . PRO A 1 110 ? -16.504 -13.508 -6.436 1.00 37.47 110 PRO A N 1
ATOM 853 C CA . PRO A 1 110 ? -17.707 -13.477 -7.248 1.00 37.47 110 PRO A CA 1
ATOM 854 C C . PRO A 1 110 ? -18.384 -12.138 -6.960 1.00 37.47 110 PRO A C 1
ATOM 856 O O . PRO A 1 110 ? -18.776 -11.879 -5.821 1.00 37.47 110 PRO A O 1
ATOM 859 N N . ALA A 1 111 ? -18.471 -11.269 -7.972 1.00 43.06 111 ALA A N 1
ATOM 860 C CA . ALA A 1 111 ? -19.299 -10.080 -7.893 1.00 43.06 111 ALA A CA 1
ATOM 861 C C . ALA A 1 111 ? -20.662 -10.553 -7.388 1.00 43.06 111 ALA A C 1
ATOM 863 O O . ALA A 1 111 ? -21.297 -11.392 -8.035 1.00 43.06 111 ALA A O 1
ATOM 864 N N . ASN A 1 112 ? -21.065 -10.100 -6.198 1.00 41.88 112 ASN A N 1
ATOM 865 C CA . ASN A 1 112 ? -22.416 -10.330 -5.720 1.00 41.88 112 ASN A CA 1
ATOM 866 C C . ASN A 1 112 ? -23.322 -9.802 -6.826 1.00 41.88 112 ASN A C 1
ATOM 868 O O . ASN A 1 112 ? -23.410 -8.594 -7.033 1.00 41.88 112 ASN A O 1
ATOM 872 N N . LYS A 1 113 ? -23.932 -10.717 -7.586 1.00 38.06 113 LYS A N 1
ATOM 873 C CA . LYS A 1 113 ? -25.033 -10.381 -8.471 1.00 38.06 113 LYS A CA 1
ATOM 874 C C . LYS A 1 113 ? -26.079 -9.796 -7.544 1.00 38.06 113 LYS A C 1
ATOM 876 O O . LYS A 1 113 ? -26.704 -10.539 -6.785 1.00 38.06 113 LYS A O 1
ATOM 881 N N . GLU A 1 114 ? -26.207 -8.474 -7.551 1.00 40.28 114 GLU A N 1
ATOM 882 C CA . GLU A 1 114 ? -27.376 -7.810 -7.009 1.00 40.28 114 GLU A CA 1
ATOM 883 C C . GLU A 1 114 ? -28.572 -8.523 -7.624 1.00 40.28 114 GLU A C 1
ATOM 885 O O . GLU A 1 114 ? -28.816 -8.479 -8.830 1.00 40.28 114 GLU A O 1
ATOM 890 N N . THR A 1 115 ? -29.254 -9.303 -6.793 1.00 40.62 115 THR A N 1
ATOM 891 C CA . THR A 1 115 ? -30.516 -9.908 -7.166 1.00 40.62 115 THR A CA 1
ATOM 892 C C . THR A 1 115 ? -31.501 -8.758 -7.111 1.00 40.62 115 THR A C 1
ATOM 894 O O . THR A 1 115 ? -32.062 -8.460 -6.059 1.00 40.62 115 THR A O 1
ATOM 897 N N . THR A 1 116 ? -31.640 -8.040 -8.224 1.00 39.28 116 THR A N 1
ATOM 898 C CA . THR A 1 116 ? -32.775 -7.150 -8.434 1.00 39.28 116 THR A CA 1
ATOM 899 C C . THR A 1 116 ? -34.004 -8.046 -8.471 1.00 39.28 116 THR A C 1
ATOM 901 O O . THR A 1 116 ? -34.287 -8.699 -9.472 1.00 39.28 116 THR A O 1
ATOM 904 N N . VAL A 1 117 ? -34.680 -8.150 -7.330 1.00 42.91 117 VAL A N 1
ATOM 905 C CA . VAL A 1 117 ? -36.030 -8.695 -7.263 1.00 42.91 117 VAL A CA 1
ATOM 906 C C . VAL A 1 117 ? -36.923 -7.653 -7.931 1.00 42.91 117 VAL A C 1
ATOM 908 O O . VAL A 1 117 ? -37.106 -6.560 -7.396 1.00 42.91 117 VAL A O 1
ATOM 911 N N . GLY A 1 118 ? -37.387 -7.978 -9.133 1.00 38.19 118 GLY A N 1
ATOM 912 C CA . GLY A 1 118 ? -38.471 -7.308 -9.843 1.00 38.19 118 GLY A CA 1
ATOM 913 C C . GLY A 1 118 ? -39.585 -8.305 -10.097 1.00 38.19 118 GLY A C 1
ATOM 914 O O . GLY A 1 118 ? -39.250 -9.492 -10.321 1.00 38.19 118 GLY A O 1
#

Radius of gyration: 15.14 Å; Cα contacts (8 Å, |Δi|>4): 230; chains: 1; bounding box: 59×29×37 Å

Mean predicted aligned error: 8.92 Å

Solvent-accessible surface area (backbone atoms only — not comparable to full-atom values): 7014 Å² total; per-residue (Å²): 131,84,41,43,34,39,83,71,37,84,76,50,100,52,84,56,58,28,32,26,29,37,39,76,60,57,48,76,54,98,88,40,78,35,45,20,32,34,41,36,31,42,68,55,56,101,88,40,72,11,29,37,38,34,33,59,22,40,94,86,64,46,70,40,83,80,36,91,78,54,65,80,42,75,42,82,38,99,66,75,58,91,86,40,62,68,58,53,50,50,45,52,35,50,58,36,42,78,74,60,25,47,56,65,61,78,89,77,49,80,74,79,73,77,78,78,85,124

Foldseek 3Di:
DQKAWEFLAQDDPDAAGKTKIATPFFDDDPNDGAGIKIWGWHPDDPVGAIKTWIARADSVRHGDPPCVVPTPDMDGDPHDDRVDPVVVVVSVQVRQVVVRYGYDPPVNDPPPPPPPPD

Nearest PDB structures (foldseek):
  3uid-assembly1_A  TM=4.518E-01  e=1.627E+00  Mycolicibacterium smegmatis MC2 155
  6p74-assembly1_A-2  TM=5.166E-01  e=4.575E+00  Thermus scotoductus

Sequence (118 aa):
MAKVATVHIEHMNLIGHAKVFKLAEPFDVDGQPCSYVIVWITPADHFQNAQAGVIPATEWGTVLGGHLRRRAGMTLLDCYDPDNTDYVNGCYMTALKMLGYTYVPPDQFPANKETTVG